Protein AF-A0A937U3W6-F1 (afdb_monomer_lite)

Structure (mmCIF, N/CA/C/O backbone):
data_AF-A0A937U3W6-F1
#
_entry.id   AF-A0A937U3W6-F1
#
loop_
_atom_site.group_PDB
_atom_site.id
_atom_site.type_symbol
_atom_site.label_atom_id
_atom_site.label_alt_id
_atom_site.label_comp_id
_atom_site.label_asym_id
_atom_site.label_entity_id
_atom_site.label_seq_id
_atom_site.pdbx_PDB_ins_code
_atom_site.Cartn_x
_atom_site.Cartn_y
_atom_site.Cartn_z
_atom_site.occupancy
_atom_site.B_iso_or_equiv
_atom_site.auth_seq_id
_atom_site.auth_comp_id
_atom_site.auth_asym_id
_atom_site.auth_atom_id
_atom_site.pdbx_PDB_model_num
ATOM 1 N N . MET A 1 1 ? 13.430 -11.940 -10.500 1.00 75.44 1 MET A N 1
ATOM 2 C CA . MET A 1 1 ? 12.562 -10.754 -10.290 1.00 75.44 1 MET A CA 1
ATOM 3 C C . MET A 1 1 ? 11.592 -10.666 -11.457 1.00 75.44 1 MET A C 1
ATOM 5 O O . MET A 1 1 ? 11.999 -10.986 -12.561 1.00 75.44 1 MET A O 1
ATOM 9 N N . GLY A 1 2 ? 10.323 -10.343 -11.206 1.00 95.12 2 GLY A N 1
ATOM 10 C CA . GLY A 1 2 ? 9.241 -10.412 -12.198 1.00 95.12 2 GLY A CA 1
ATOM 11 C C . GLY A 1 2 ? 8.526 -9.072 -12.323 1.00 95.12 2 GLY A C 1
ATOM 12 O O . GLY A 1 2 ? 9.173 -8.035 -12.408 1.00 95.12 2 GLY A O 1
ATOM 13 N N . TRP A 1 3 ? 7.199 -9.091 -12.280 1.00 97.06 3 TRP A N 1
ATOM 14 C CA . TRP A 1 3 ? 6.364 -7.894 -12.372 1.00 97.06 3 TRP A CA 1
ATOM 15 C C . TRP A 1 3 ? 5.680 -7.580 -11.040 1.00 97.06 3 TRP A C 1
ATOM 17 O O . TRP A 1 3 ? 5.485 -8.489 -10.226 1.00 97.06 3 TRP A O 1
ATOM 27 N N . ALA A 1 4 ? 5.334 -6.312 -10.835 1.00 97.38 4 ALA A N 1
ATOM 28 C CA . ALA A 1 4 ? 4.486 -5.848 -9.739 1.00 97.38 4 ALA A CA 1
ATOM 29 C C . ALA A 1 4 ? 3.347 -4.995 -10.301 1.00 97.38 4 ALA A C 1
ATOM 31 O O . ALA A 1 4 ? 3.578 -4.159 -11.178 1.00 97.38 4 ALA A O 1
ATOM 32 N N . THR A 1 5 ? 2.144 -5.201 -9.783 1.00 97.56 5 THR A N 1
ATOM 33 C CA . THR A 1 5 ? 0.969 -4.359 -10.037 1.00 97.56 5 THR A CA 1
ATOM 34 C C . THR A 1 5 ? 0.818 -3.399 -8.877 1.00 97.56 5 THR A C 1
ATOM 36 O O . THR A 1 5 ? 0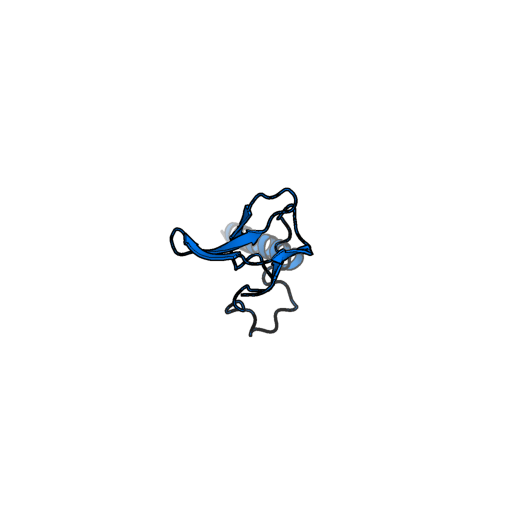.873 -3.833 -7.731 1.00 97.56 5 THR A O 1
ATOM 39 N N . ILE A 1 6 ? 0.636 -2.110 -9.143 1.00 96.75 6 ILE A N 1
ATOM 40 C CA . ILE A 1 6 ? 0.384 -1.141 -8.075 1.00 96.75 6 ILE A CA 1
ATOM 41 C C . ILE A 1 6 ? -1.075 -1.267 -7.641 1.00 96.75 6 ILE A C 1
ATOM 43 O O . ILE A 1 6 ? -1.975 -1.109 -8.458 1.00 96.75 6 ILE A O 1
ATOM 47 N N . THR A 1 7 ? -1.310 -1.552 -6.365 1.00 95.81 7 THR A N 1
ATOM 48 C CA . THR A 1 7 ? -2.640 -1.841 -5.803 1.00 95.81 7 THR A CA 1
ATOM 49 C C . THR A 1 7 ? -3.148 -0.742 -4.878 1.00 95.81 7 THR A C 1
ATOM 51 O O . THR A 1 7 ? -4.332 -0.712 -4.563 1.00 95.81 7 THR A O 1
ATOM 54 N N . HIS A 1 8 ? -2.281 0.178 -4.448 1.00 92.00 8 HIS A N 1
ATOM 55 C CA . HIS A 1 8 ? -2.676 1.223 -3.510 1.00 92.00 8 HIS A CA 1
ATOM 56 C C . HIS A 1 8 ? -3.680 2.213 -4.140 1.00 92.00 8 HIS A C 1
ATOM 58 O O . HIS A 1 8 ? -3.381 2.772 -5.203 1.00 92.00 8 HIS A O 1
ATOM 64 N N . PRO A 1 9 ? -4.826 2.496 -3.485 1.00 89.12 9 PRO A N 1
ATOM 65 C CA . PRO A 1 9 ? -5.944 3.236 -4.084 1.00 89.12 9 PRO A CA 1
ATOM 66 C C . PRO A 1 9 ? -5.611 4.693 -4.427 1.00 89.12 9 PRO A C 1
ATOM 68 O O . PRO A 1 9 ? -6.175 5.254 -5.359 1.00 89.12 9 PRO A O 1
ATOM 71 N N . PHE A 1 10 ? -4.661 5.301 -3.712 1.00 89.31 10 PHE A N 1
ATOM 72 C CA . PHE A 1 10 ? -4.271 6.703 -3.914 1.00 89.31 10 PHE A CA 1
ATOM 73 C C . PHE A 1 10 ? -3.017 6.880 -4.777 1.00 89.31 10 PHE A C 1
ATOM 75 O O . PHE A 1 10 ? -2.482 7.982 -4.878 1.00 89.31 10 PHE A O 1
ATOM 82 N N . HIS A 1 11 ? -2.501 5.809 -5.386 1.00 89.62 11 HIS A N 1
ATOM 83 C CA . HIS A 1 11 ? -1.350 5.932 -6.273 1.00 89.62 11 HIS A CA 1
ATOM 84 C C . HIS A 1 11 ? -1.807 6.313 -7.696 1.00 89.62 11 HIS A C 1
ATOM 86 O O . HIS A 1 11 ? -2.629 5.597 -8.267 1.00 89.62 11 HIS A O 1
ATOM 92 N N . PRO A 1 12 ? -1.223 7.339 -8.356 1.00 91.81 12 PRO A N 1
ATOM 93 C CA . PRO A 1 12 ? -1.639 7.774 -9.703 1.00 91.81 12 PRO A CA 1
ATOM 94 C C . PRO A 1 12 ? -1.543 6.699 -10.797 1.00 91.81 12 PRO A C 1
ATOM 96 O O . PRO A 1 12 ? -2.087 6.839 -11.887 1.00 91.81 12 PRO A O 1
ATOM 99 N N . ARG A 1 13 ? -0.786 5.633 -10.526 1.00 92.88 13 ARG A N 1
ATOM 100 C CA . ARG A 1 13 ? -0.586 4.472 -11.407 1.00 92.88 13 ARG A CA 1
ATOM 101 C C . ARG A 1 13 ? -1.247 3.197 -10.870 1.00 92.88 13 ARG A C 1
ATOM 103 O O . ARG A 1 13 ? -0.793 2.106 -11.202 1.00 92.88 13 ARG A O 1
ATOM 110 N N . GLY A 1 14 ? -2.252 3.323 -10.003 1.00 94.69 14 GLY A N 1
ATOM 111 C CA . GLY A 1 14 ? -3.030 2.188 -9.503 1.00 94.69 14 GLY A CA 1
ATOM 112 C C . GLY A 1 14 ? -3.555 1.313 -10.648 1.00 94.69 14 GLY A C 1
ATOM 113 O O . GLY A 1 14 ? -3.896 1.811 -11.720 1.00 94.69 14 GLY A O 1
ATOM 114 N N . GLY A 1 15 ? -3.526 -0.003 -10.454 1.00 95.50 15 GLY A N 1
ATOM 115 C CA . GLY A 1 15 ? -3.886 -1.017 -11.447 1.00 95.50 15 GLY A CA 1
ATOM 116 C C . GLY A 1 15 ? -2.829 -1.285 -12.526 1.00 95.50 15 GLY A C 1
ATOM 117 O O . GLY A 1 15 ? -2.925 -2.285 -13.232 1.00 95.50 15 GLY A O 1
ATOM 118 N N . GLN A 1 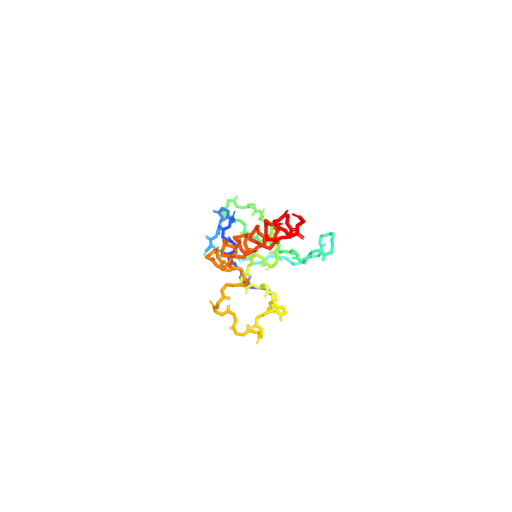16 ? -1.799 -0.443 -12.667 1.00 95.69 16 GLN A N 1
ATOM 119 C CA . GLN A 1 16 ? -0.772 -0.621 -13.700 1.00 95.69 16 GLN A CA 1
ATOM 120 C C . GLN A 1 16 ? 0.331 -1.579 -13.239 1.00 95.69 16 GLN A C 1
ATOM 122 O O . GLN A 1 16 ? 0.698 -1.623 -12.060 1.00 95.69 16 GLN A O 1
ATOM 127 N N . ARG A 1 17 ? 0.883 -2.336 -14.194 1.00 96.31 17 ARG A N 1
ATOM 128 C CA . ARG A 1 17 ? 1.881 -3.385 -13.962 1.00 96.31 17 ARG A CA 1
ATOM 129 C C . ARG A 1 17 ? 3.232 -3.001 -14.561 1.00 96.31 17 ARG A C 1
ATOM 131 O O . ARG A 1 17 ? 3.312 -2.632 -15.728 1.00 96.31 17 ARG A O 1
ATOM 138 N N . PHE A 1 18 ? 4.299 -3.138 -13.778 1.00 96.75 18 PHE A N 1
ATOM 139 C CA . PHE A 1 18 ? 5.653 -2.739 -14.171 1.00 96.75 18 PHE A CA 1
ATOM 140 C C . PHE A 1 18 ? 6.683 -3.829 -13.872 1.00 96.75 18 PHE A C 1
ATOM 142 O O . PHE A 1 18 ? 6.546 -4.604 -12.919 1.00 96.75 18 PHE A O 1
ATOM 149 N N . GLN A 1 19 ? 7.734 -3.888 -14.691 1.00 97.06 19 GLN A N 1
ATOM 150 C CA . GLN A 1 19 ? 8.826 -4.837 -14.502 1.00 97.06 19 GLN A CA 1
ATOM 151 C C . GLN A 1 19 ? 9.693 -4.386 -13.329 1.00 97.06 19 GLN A C 1
ATOM 153 O O . GLN A 1 19 ? 10.133 -3.238 -13.281 1.00 97.06 19 GLN A O 1
ATOM 158 N N . ILE A 1 20 ? 9.989 -5.299 -12.409 1.00 97.56 20 ILE A N 1
ATOM 159 C CA . ILE A 1 20 ? 10.867 -5.028 -11.273 1.00 97.56 20 ILE A CA 1
ATOM 160 C C . ILE A 1 20 ? 12.312 -5.144 -11.730 1.00 97.56 20 ILE A C 1
ATOM 162 O O . ILE A 1 20 ? 12.749 -6.196 -12.199 1.00 97.56 20 ILE A O 1
ATOM 166 N N . LEU A 1 21 ? 13.054 -4.061 -11.542 1.00 96.81 21 LEU A N 1
ATOM 167 C CA . LEU A 1 21 ? 14.482 -3.991 -11.820 1.00 96.81 21 LEU A CA 1
ATOM 168 C C . LEU A 1 21 ? 15.296 -4.355 -10.580 1.00 96.81 21 LEU A C 1
ATOM 170 O O . LEU A 1 21 ? 16.295 -5.064 -10.676 1.00 96.81 21 LEU A O 1
ATOM 174 N N . LYS A 1 22 ? 14.869 -3.877 -9.405 1.00 96.38 22 LYS A N 1
ATOM 175 C CA . LYS A 1 22 ? 15.574 -4.101 -8.140 1.00 96.38 22 LYS A CA 1
ATOM 176 C C . LYS A 1 22 ? 14.637 -3.980 -6.942 1.00 96.38 22 LYS A C 1
ATOM 178 O O . LYS A 1 22 ? 13.644 -3.262 -6.991 1.00 96.38 22 LYS A O 1
ATOM 183 N N . ALA A 1 23 ? 15.002 -4.637 -5.846 1.00 96.31 23 ALA A N 1
ATOM 184 C CA . ALA A 1 23 ? 14.419 -4.431 -4.527 1.00 96.31 23 ALA A CA 1
ATOM 185 C C . ALA A 1 23 ? 15.504 -3.934 -3.558 1.00 96.31 23 ALA A C 1
ATOM 187 O O . ALA A 1 23 ? 16.645 -4.397 -3.610 1.00 96.31 23 ALA A O 1
ATOM 188 N N . ARG A 1 24 ? 15.172 -2.976 -2.690 1.00 95.94 24 ARG A N 1
ATOM 189 C CA . ARG A 1 24 ? 16.072 -2.437 -1.654 1.00 95.94 24 ARG A CA 1
ATOM 190 C C . ARG A 1 24 ? 15.279 -1.994 -0.430 1.00 95.94 24 ARG A C 1
ATOM 192 O O . ARG A 1 24 ? 14.085 -1.750 -0.545 1.00 95.94 24 ARG A O 1
ATOM 199 N N . LYS A 1 25 ? 15.943 -1.830 0.713 1.00 96.94 25 LYS A N 1
ATOM 200 C CA . LYS A 1 25 ? 15.360 -1.112 1.852 1.00 96.94 25 LYS A CA 1
ATOM 201 C C . LYS A 1 25 ? 15.734 0.371 1.803 1.00 96.94 25 LYS A C 1
ATOM 203 O O . LYS A 1 25 ? 16.878 0.704 1.485 1.00 96.94 25 LYS A O 1
ATOM 208 N N . VAL A 1 26 ? 14.776 1.244 2.100 1.00 94.75 26 VAL A N 1
ATOM 209 C CA . VAL A 1 26 ? 14.954 2.696 2.264 1.00 94.75 26 VAL A CA 1
ATOM 210 C C . VAL A 1 26 ? 14.314 3.071 3.595 1.00 94.75 26 VAL A C 1
ATOM 212 O O . VAL A 1 26 ? 13.122 2.850 3.773 1.00 94.75 26 VAL A O 1
ATOM 215 N N . SER A 1 27 ? 15.109 3.551 4.555 1.00 93.50 27 SER A N 1
ATOM 216 C CA . SER A 1 27 ? 14.636 3.866 5.917 1.00 93.50 27 SER A CA 1
ATOM 217 C C . SER A 1 27 ? 13.820 2.731 6.563 1.00 93.50 27 SER A C 1
ATOM 219 O O . SER A 1 27 ? 12.791 2.958 7.185 1.00 93.50 27 SER A O 1
ATOM 221 N N . GLY A 1 28 ? 14.249 1.480 6.358 1.00 93.94 28 GLY A N 1
ATOM 222 C CA . GLY A 1 28 ? 13.559 0.284 6.862 1.00 93.94 28 GLY A CA 1
ATOM 223 C C . GLY A 1 28 ? 12.400 -0.227 5.994 1.00 93.94 28 GLY A C 1
ATOM 224 O O . GLY A 1 28 ? 12.044 -1.400 6.112 1.00 93.94 28 GLY A O 1
ATOM 225 N N . ILE A 1 29 ? 11.878 0.579 5.067 1.00 93.75 29 ILE A N 1
ATOM 226 C CA . ILE A 1 29 ? 10.764 0.217 4.182 1.00 93.75 29 ILE A CA 1
ATOM 227 C C . ILE A 1 29 ? 11.286 -0.594 2.996 1.00 93.75 29 ILE A C 1
ATOM 229 O O . ILE A 1 29 ? 12.274 -0.222 2.362 1.00 93.75 29 ILE A O 1
ATOM 233 N N . GLN A 1 30 ? 10.632 -1.716 2.683 1.00 96.56 30 GLN A N 1
ATOM 234 C CA . GLN A 1 30 ? 10.959 -2.511 1.501 1.00 96.56 30 GLN A CA 1
ATOM 235 C C . GLN A 1 30 ? 10.425 -1.816 0.247 1.00 96.56 30 GLN A C 1
ATOM 237 O O . GLN A 1 30 ? 9.223 -1.648 0.078 1.00 96.56 30 GLN A O 1
ATOM 242 N N . THR A 1 31 ? 11.321 -1.447 -0.657 1.00 97.25 31 THR A N 1
ATOM 243 C CA . THR A 1 31 ? 11.021 -0.605 -1.813 1.00 97.25 31 THR A CA 1
ATOM 244 C C . THR A 1 31 ? 11.421 -1.305 -3.110 1.00 97.25 31 THR A C 1
ATOM 246 O O . THR A 1 31 ? 12.495 -1.912 -3.201 1.00 97.25 31 THR A O 1
ATOM 249 N N . LEU A 1 32 ? 10.562 -1.221 -4.124 1.00 97.44 32 LEU A N 1
ATOM 250 C CA . LEU A 1 32 ? 10.784 -1.764 -5.460 1.00 97.44 32 LEU A CA 1
ATOM 251 C C . LEU A 1 32 ? 11.152 -0.641 -6.431 1.00 97.44 32 LEU A C 1
ATOM 253 O O . LEU A 1 32 ? 10.483 0.387 -6.480 1.00 97.44 32 LEU A O 1
ATOM 257 N N . ILE A 1 33 ? 12.196 -0.864 -7.225 1.00 96.81 33 ILE A N 1
ATOM 258 C CA . ILE A 1 33 ? 12.573 -0.031 -8.368 1.00 96.81 33 ILE A CA 1
ATOM 259 C C . ILE A 1 33 ? 12.013 -0.714 -9.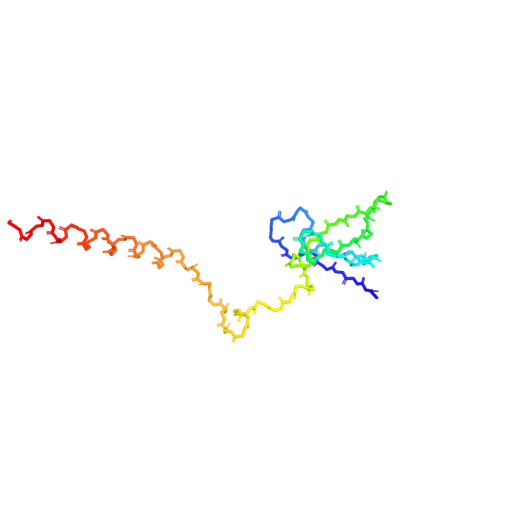611 1.00 96.81 33 ILE A C 1
ATOM 261 O O . ILE A 1 33 ? 12.387 -1.853 -9.913 1.00 96.81 33 ILE A O 1
ATOM 265 N N . LEU A 1 34 ? 11.115 -0.034 -10.318 1.00 96.75 34 LEU A N 1
ATOM 266 C CA . LEU A 1 34 ? 10.415 -0.554 -11.486 1.00 96.75 34 LEU A CA 1
ATOM 267 C C . LEU A 1 34 ? 10.839 0.182 -12.759 1.00 96.75 34 LEU A C 1
ATOM 269 O O . LEU A 1 34 ? 11.192 1.36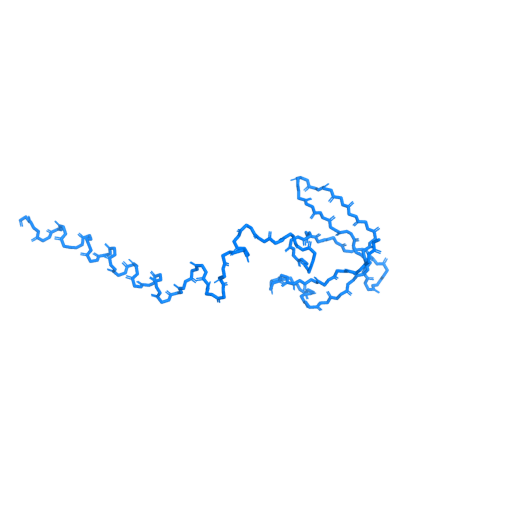4 -12.729 1.00 96.75 34 LEU A O 1
ATOM 273 N N . ARG A 1 35 ? 10.760 -0.515 -13.892 1.00 95.88 35 ARG A N 1
ATOM 274 C CA . ARG A 1 35 ? 10.914 0.081 -15.221 1.00 95.88 35 ARG A CA 1
ATOM 275 C C . ARG A 1 35 ? 9.721 0.997 -15.500 1.00 95.88 35 ARG A C 1
ATOM 277 O O . ARG A 1 35 ? 8.585 0.538 -15.459 1.00 95.88 35 ARG A O 1
ATOM 284 N N . GLY A 1 36 ? 9.982 2.272 -15.766 1.00 89.50 36 GLY A N 1
ATOM 285 C CA . GLY A 1 36 ? 8.981 3.247 -16.194 1.00 89.50 36 GLY A CA 1
ATOM 286 C C . GLY A 1 36 ? 8.683 3.162 -17.694 1.00 89.50 36 GLY A C 1
ATOM 287 O O . GLY A 1 36 ? 9.283 2.372 -18.420 1.00 89.50 36 GLY A O 1
ATOM 288 N N . THR A 1 37 ? 7.747 3.988 -18.161 1.00 80.56 37 THR A N 1
ATOM 289 C CA . THR A 1 37 ? 7.228 3.952 -19.540 1.00 80.56 37 THR A CA 1
ATOM 290 C C . THR A 1 37 ? 8.094 4.712 -20.550 1.00 80.56 37 THR A C 1
ATOM 292 O O . THR A 1 37 ? 8.258 4.246 -21.670 1.00 80.56 37 THR A O 1
ATOM 295 N N . SER A 1 38 ? 8.691 5.847 -20.170 1.00 81.69 38 SER A N 1
ATOM 296 C CA . SER A 1 38 ? 9.507 6.711 -21.046 1.00 81.69 38 SER A CA 1
ATOM 297 C C . SER A 1 38 ? 11.022 6.542 -20.843 1.00 81.69 38 SER A C 1
ATOM 299 O O . SER A 1 38 ? 11.786 7.493 -20.967 1.00 81.69 38 SER A O 1
ATOM 301 N N . GLY A 1 39 ? 11.471 5.340 -20.469 1.00 76.81 39 GLY A N 1
ATOM 302 C CA . GLY A 1 39 ? 12.893 5.047 -20.219 1.00 76.81 39 GLY A CA 1
ATOM 303 C C . GLY A 1 39 ? 13.399 5.417 -18.818 1.00 76.81 39 GLY A C 1
ATOM 304 O O . GLY A 1 39 ? 14.522 5.067 -18.465 1.00 76.81 39 GLY A O 1
ATOM 305 N N . GLY A 1 40 ? 12.568 6.059 -17.992 1.00 89.19 40 GLY A N 1
ATOM 306 C CA . GLY A 1 40 ? 12.859 6.301 -16.578 1.00 89.19 40 GLY A CA 1
ATOM 307 C C . GLY A 1 40 ? 12.608 5.085 -15.680 1.00 89.19 40 GLY A C 1
ATOM 308 O O . GLY A 1 40 ? 12.086 4.054 -16.106 1.00 89.19 40 GLY A O 1
ATOM 309 N N . THR A 1 41 ? 12.933 5.227 -14.396 1.00 94.69 41 THR A N 1
ATOM 310 C CA . THR A 1 41 ? 12.545 4.279 -13.342 1.00 94.69 41 THR A CA 1
ATOM 311 C C . THR A 1 41 ? 11.573 4.932 -12.378 1.00 94.69 41 THR A C 1
ATOM 313 O O . THR A 1 41 ? 11.730 6.110 -12.064 1.00 94.69 41 THR A O 1
ATOM 316 N N . LEU A 1 42 ? 10.628 4.160 -11.848 1.00 93.75 42 LEU A N 1
ATOM 317 C CA . LEU A 1 42 ? 9.819 4.583 -10.708 1.00 93.75 42 LEU A CA 1
ATOM 318 C C . LEU A 1 42 ? 10.163 3.749 -9.478 1.00 93.75 42 LEU A C 1
ATOM 320 O O . LEU A 1 42 ? 10.647 2.624 -9.588 1.00 93.75 42 LEU A O 1
ATOM 324 N N . THR A 1 43 ? 9.914 4.307 -8.304 1.00 95.25 43 THR A N 1
ATOM 325 C CA . THR A 1 43 ? 10.180 3.646 -7.031 1.00 95.25 43 THR A CA 1
ATOM 326 C C . THR A 1 43 ? 8.888 3.626 -6.229 1.00 95.25 43 THR A C 1
ATOM 328 O O . THR A 1 43 ? 8.231 4.655 -6.115 1.00 95.25 43 THR A O 1
ATOM 331 N N . VAL A 1 44 ? 8.508 2.466 -5.701 1.00 95.75 44 VAL A N 1
ATOM 332 C CA . VAL A 1 44 ? 7.263 2.293 -4.939 1.00 95.75 44 VAL A CA 1
ATOM 333 C C . VAL A 1 44 ? 7.510 1.400 -3.728 1.00 95.75 44 VAL A C 1
ATOM 335 O O . VAL A 1 44 ? 8.344 0.490 -3.791 1.00 95.75 44 VAL A O 1
ATOM 338 N N . SER A 1 45 ? 6.811 1.643 -2.614 1.00 96.00 45 SER A N 1
ATOM 339 C CA . SER A 1 45 ? 6.832 0.686 -1.503 1.00 96.00 45 SER A CA 1
ATOM 340 C C . SER A 1 45 ? 6.276 -0.655 -1.977 1.00 96.00 45 SER A C 1
ATOM 342 O O . SER A 1 45 ? 5.284 -0.707 -2.704 1.00 96.00 45 SER A O 1
ATOM 344 N N . GLN A 1 46 ? 6.902 -1.756 -1.563 1.00 95.81 46 GLN A N 1
ATOM 345 C CA . GLN A 1 46 ? 6.401 -3.093 -1.866 1.00 95.81 46 GLN A CA 1
ATOM 346 C C . GLN A 1 46 ? 4.977 -3.288 -1.321 1.00 95.81 46 GLN A C 1
ATOM 348 O O . GLN A 1 46 ? 4.179 -3.976 -1.953 1.00 95.81 46 GLN A O 1
ATOM 353 N N . GLU A 1 47 ? 4.645 -2.657 -0.191 1.00 94.19 47 GLU A N 1
AT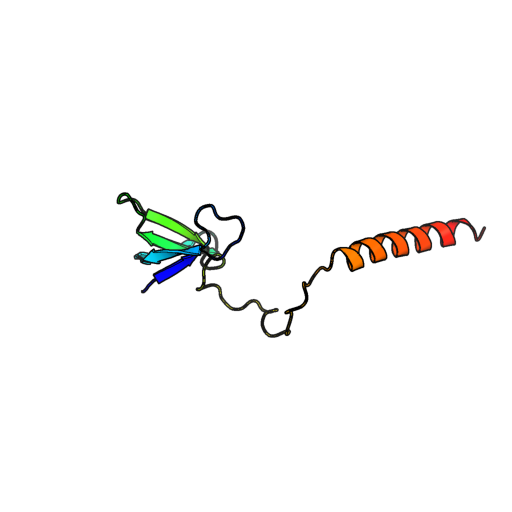OM 354 C CA . GLU A 1 47 ? 3.320 -2.742 0.436 1.00 94.19 47 GLU A CA 1
ATOM 355 C C . GLU A 1 47 ? 2.199 -2.111 -0.413 1.00 94.19 47 GLU A C 1
ATOM 357 O O . GLU A 1 47 ? 1.031 -2.408 -0.209 1.00 94.19 47 GLU A O 1
ATOM 362 N N . TRP A 1 48 ? 2.547 -1.277 -1.398 1.00 95.19 48 TRP A N 1
ATOM 363 C CA . TRP A 1 48 ? 1.600 -0.645 -2.326 1.00 95.19 48 TRP A CA 1
ATOM 364 C C . TRP A 1 48 ? 1.403 -1.446 -3.615 1.00 95.19 48 TRP A C 1
ATOM 366 O O . TRP A 1 48 ? 0.846 -0.936 -4.591 1.00 95.19 48 TRP A O 1
ATOM 376 N N . THR A 1 49 ? 1.906 -2.677 -3.650 1.00 96.19 49 THR A N 1
ATOM 377 C CA . THR A 1 49 ? 1.830 -3.555 -4.816 1.00 96.19 49 THR A CA 1
ATOM 378 C C . THR A 1 49 ? 1.179 -4.886 -4.471 1.00 96.19 49 THR A C 1
ATOM 380 O O . THR A 1 49 ? 1.059 -5.251 -3.305 1.00 96.19 49 THR A O 1
ATOM 383 N N . ASP A 1 50 ? 0.864 -5.674 -5.495 1.00 95.19 50 ASP A N 1
ATOM 384 C CA . ASP A 1 50 ? 0.487 -7.091 -5.378 1.00 95.19 50 ASP A CA 1
ATOM 385 C C . ASP A 1 50 ? 1.573 -7.978 -4.728 1.00 95.19 50 ASP A C 1
ATOM 387 O O . ASP A 1 50 ? 1.355 -9.164 -4.495 1.00 95.19 50 ASP A O 1
ATOM 391 N N . ARG A 1 51 ? 2.746 -7.416 -4.405 1.00 94.19 51 ARG A N 1
ATOM 392 C CA . ARG A 1 51 ? 3.824 -8.067 -3.644 1.00 94.19 51 ARG A CA 1
ATOM 393 C C . ARG A 1 51 ? 3.862 -7.676 -2.171 1.00 94.19 51 ARG A C 1
ATOM 395 O O . ARG A 1 51 ? 4.834 -8.018 -1.485 1.00 94.19 51 ARG A O 1
ATOM 402 N N . ALA A 1 52 ? 2.865 -6.940 -1.687 1.00 91.75 52 ALA A N 1
ATOM 403 C CA . ALA A 1 52 ? 2.710 -6.673 -0.268 1.00 91.75 52 ALA A CA 1
ATOM 404 C C . ALA A 1 52 ? 2.748 -7.993 0.509 1.00 91.75 52 ALA A C 1
ATOM 406 O O . ALA A 1 52 ? 2.201 -9.009 0.076 1.00 91.75 52 ALA A O 1
ATOM 407 N N . LYS A 1 53 ? 3.428 -7.993 1.658 1.00 85.94 53 LYS A N 1
ATOM 408 C CA . LYS A 1 53 ? 3.266 -9.117 2.577 1.00 85.94 53 LYS A CA 1
ATOM 409 C C . LYS A 1 53 ? 1.809 -9.114 3.047 1.00 85.94 53 LYS A C 1
ATOM 411 O O . LYS A 1 53 ? 1.284 -8.019 3.262 1.00 85.94 53 LYS A O 1
ATOM 416 N N . PRO A 1 54 ? 1.181 -10.289 3.221 1.00 79.56 54 PRO A N 1
ATOM 417 C CA . PRO A 1 54 ? -0.122 -10.363 3.859 1.00 79.56 54 PRO A CA 1
ATOM 418 C C . PRO A 1 54 ? -0.087 -9.557 5.153 1.00 79.56 54 PRO A C 1
ATOM 420 O O . PRO A 1 54 ? 0.881 -9.641 5.919 1.00 79.56 54 PRO A O 1
ATOM 423 N N . SER A 1 55 ? -1.112 -8.739 5.357 1.00 72.88 55 SER A N 1
ATOM 424 C CA . SER A 1 55 ? -1.272 -8.018 6.608 1.00 72.88 55 SER A CA 1
ATOM 425 C C . SER A 1 55 ? -1.354 -9.042 7.748 1.00 72.88 55 SER A C 1
ATOM 427 O O . SER A 1 55 ? -1.909 -10.125 7.546 1.00 72.88 55 SER A O 1
ATOM 429 N N . PRO A 1 56 ? -0.870 -8.732 8.963 1.00 69.00 56 PRO A N 1
ATOM 430 C CA . PRO A 1 56 ? -1.174 -9.541 10.145 1.00 69.00 56 PRO A CA 1
ATOM 431 C C . PRO A 1 56 ? -2.685 -9.742 10.342 1.00 69.00 56 PRO A C 1
ATOM 433 O O . PRO A 1 56 ? -3.105 -10.725 10.939 1.00 69.00 56 PRO A O 1
ATOM 436 N N . TYR A 1 57 ? -3.490 -8.823 9.800 1.00 64.75 57 TYR A N 1
ATOM 437 C CA . TYR A 1 57 ? -4.946 -8.876 9.798 1.00 64.75 57 TYR A CA 1
ATOM 438 C C . TYR A 1 57 ? -5.531 -9.640 8.602 1.00 64.75 57 TYR A C 1
ATOM 440 O O . TYR A 1 57 ? -6.728 -9.858 8.583 1.00 64.75 57 TYR A O 1
ATOM 448 N N . SER A 1 58 ? -4.733 -10.074 7.616 1.00 65.50 58 SER A N 1
ATOM 449 C CA . SER A 1 58 ? -5.224 -10.840 6.455 1.00 65.50 58 SER A CA 1
ATOM 450 C C . SER A 1 58 ? -5.662 -12.267 6.803 1.00 65.50 58 SER A C 1
ATOM 452 O O . SER A 1 58 ? -6.344 -12.893 6.002 1.00 65.50 58 SER A O 1
ATOM 454 N N . SER A 1 59 ? -5.245 -12.808 7.955 1.00 62.34 59 SER A N 1
ATOM 455 C CA . SER A 1 59 ? -5.721 -14.101 8.474 1.00 62.34 59 SER A CA 1
ATOM 456 C C . SER A 1 59 ? -7.003 -13.977 9.296 1.00 62.34 59 SER A C 1
ATOM 458 O O . SER A 1 59 ? -7.694 -14.969 9.519 1.00 62.34 59 SER A O 1
ATOM 460 N N . MET A 1 60 ? -7.323 -12.767 9.753 1.00 64.19 60 MET A N 1
ATOM 461 C CA . MET A 1 60 ? -8.654 -12.447 10.236 1.00 64.19 60 MET A CA 1
ATOM 462 C C . MET A 1 60 ? -9.473 -12.248 8.963 1.00 64.19 60 MET A C 1
ATOM 464 O O . MET A 1 60 ? -9.111 -11.393 8.165 1.00 64.19 60 MET A O 1
ATOM 468 N N . ASN A 1 61 ? -10.489 -13.072 8.704 1.00 56.53 61 ASN A N 1
ATOM 469 C CA . ASN A 1 61 ? -11.364 -12.944 7.529 1.00 56.53 61 ASN A CA 1
ATOM 470 C C . ASN A 1 61 ? -12.133 -11.610 7.584 1.00 56.53 61 ASN A C 1
ATOM 472 O O . ASN A 1 61 ? -13.306 -11.567 7.933 1.00 56.53 61 ASN A O 1
ATOM 476 N N . MET A 1 62 ? -11.437 -10.512 7.314 1.00 57.28 62 MET A N 1
ATOM 477 C CA . MET A 1 62 ? -11.927 -9.145 7.353 1.00 57.28 62 MET A CA 1
ATOM 478 C C . MET A 1 62 ? -12.293 -8.758 5.921 1.00 57.28 62 MET A C 1
ATOM 480 O O . MET A 1 62 ? -11.707 -7.848 5.339 1.00 57.28 62 MET A O 1
ATOM 484 N N . ASP A 1 63 ? -13.237 -9.500 5.334 1.00 58.81 63 ASP A N 1
ATOM 485 C CA . ASP A 1 63 ? -14.051 -8.945 4.246 1.00 58.81 63 ASP A CA 1
ATOM 486 C C . ASP A 1 63 ? -14.883 -7.761 4.776 1.00 58.81 63 ASP A C 1
ATOM 488 O O . ASP A 1 63 ? -15.258 -6.865 4.020 1.00 58.81 63 ASP A O 1
ATOM 492 N N . ASP A 1 64 ? -15.085 -7.706 6.098 1.00 60.88 64 ASP A N 1
ATOM 493 C CA . ASP A 1 64 ? -15.626 -6.550 6.792 1.00 60.88 64 ASP A CA 1
ATOM 494 C C . ASP A 1 64 ? -14.543 -5.495 7.076 1.00 60.88 64 ASP A C 1
ATOM 496 O O . ASP A 1 64 ? -13.466 -5.807 7.600 1.00 60.88 64 ASP A O 1
ATOM 500 N N . PRO A 1 65 ? -14.811 -4.213 6.774 1.00 62.19 65 PRO A N 1
ATOM 501 C CA . PRO A 1 65 ? -13.877 -3.140 7.065 1.00 62.19 65 PRO A CA 1
ATOM 502 C C . PRO A 1 65 ? -13.624 -3.043 8.575 1.00 62.19 65 PRO A C 1
ATOM 504 O O . PRO A 1 65 ? -14.556 -2.942 9.370 1.00 62.19 65 PRO A O 1
ATOM 507 N N . VAL A 1 66 ? -12.341 -2.979 8.964 1.00 69.38 66 VAL A N 1
ATOM 508 C CA . VAL A 1 66 ? -11.888 -2.794 10.364 1.00 69.38 66 VAL A CA 1
ATOM 509 C C . VAL A 1 66 ? -12.573 -1.594 11.029 1.00 69.38 66 VAL A C 1
ATOM 511 O O . VAL A 1 66 ? -12.819 -1.589 12.233 1.00 69.38 66 VAL A O 1
ATOM 514 N N . PHE A 1 67 ? -12.903 -0.583 10.226 1.00 71.38 67 PHE A N 1
ATOM 515 C CA . PHE A 1 67 ? -13.695 0.567 10.623 1.00 71.38 67 PHE A CA 1
ATOM 516 C C . PHE A 1 67 ? -14.905 0.706 9.700 1.00 71.38 67 PHE A C 1
ATOM 518 O O . PHE A 1 67 ? -14.769 1.082 8.537 1.00 71.38 67 PHE A O 1
ATOM 525 N N . ASN A 1 68 ? -16.091 0.429 10.233 1.00 81.56 68 ASN A N 1
ATOM 526 C CA . ASN A 1 68 ? -17.357 0.718 9.572 1.00 81.56 68 ASN A CA 1
ATOM 527 C C . ASN A 1 68 ? -17.821 2.132 9.965 1.00 81.56 68 ASN A C 1
ATOM 529 O O . ASN A 1 68 ? -17.929 2.442 11.152 1.00 81.56 68 ASN A O 1
ATOM 533 N N . THR A 1 69 ? -18.091 2.989 8.976 1.00 87.81 69 THR A N 1
ATOM 534 C CA . THR A 1 69 ? -18.493 4.388 9.190 1.00 87.81 69 THR A CA 1
ATOM 535 C C . THR A 1 69 ? -19.767 4.521 10.024 1.00 87.81 69 THR A C 1
ATOM 537 O O . THR A 1 69 ? -19.786 5.322 10.956 1.00 87.81 69 THR A O 1
ATOM 540 N N . GLU A 1 70 ? -20.791 3.709 9.753 1.00 89.62 70 GLU A N 1
ATOM 541 C CA . GLU A 1 70 ? -22.045 3.702 10.519 1.00 89.62 70 GLU A CA 1
ATOM 542 C C . GLU A 1 70 ? -21.781 3.321 11.980 1.00 89.62 70 GLU A C 1
ATOM 544 O O . GLU A 1 70 ? -22.257 3.976 12.908 1.00 89.62 70 GLU A O 1
ATOM 549 N N . CYS A 1 71 ? -20.936 2.309 12.208 1.00 88.62 71 CYS A N 1
ATOM 550 C CA . CYS A 1 71 ? -20.549 1.910 13.561 1.00 88.62 71 CYS A CA 1
ATOM 551 C C . CYS A 1 71 ? -19.753 3.004 14.287 1.00 88.62 71 CYS A C 1
ATOM 553 O O . CYS A 1 71 ? -19.935 3.196 15.489 1.00 88.62 71 CYS A O 1
ATOM 555 N N . LEU A 1 72 ? -18.880 3.729 13.582 1.00 92.94 72 LEU A N 1
ATOM 556 C CA . LEU A 1 72 ? -18.126 4.841 14.160 1.00 92.94 72 LEU A CA 1
ATOM 557 C C . LEU A 1 72 ? -19.038 6.010 14.548 1.00 92.94 72 LEU A C 1
ATOM 559 O O . LEU A 1 72 ? -18.848 6.588 15.616 1.00 92.94 72 LEU A O 1
ATOM 563 N N . LEU A 1 73 ? -20.044 6.332 13.731 1.00 95.62 73 LEU A N 1
ATOM 564 C CA . LEU A 1 73 ? -21.036 7.360 14.056 1.00 95.62 73 LEU A CA 1
ATOM 565 C C . LEU A 1 73 ? -21.879 6.955 15.271 1.00 95.62 73 LEU A C 1
ATOM 567 O O . LEU A 1 73 ? -21.986 7.726 16.225 1.00 95.62 73 LEU A O 1
ATOM 571 N N . ALA A 1 74 ? -22.376 5.716 15.298 1.00 94.00 74 ALA A N 1
ATOM 572 C CA . ALA A 1 74 ? -23.112 5.183 16.444 1.00 94.00 74 ALA A CA 1
ATOM 573 C C . ALA A 1 74 ? -22.268 5.198 17.734 1.00 94.00 74 ALA A C 1
ATOM 575 O O . ALA A 1 74 ? -22.775 5.478 18.824 1.00 94.00 74 ALA A O 1
ATOM 576 N N . LEU A 1 75 ? -20.960 4.937 17.626 1.00 94.12 75 LEU A N 1
ATOM 577 C CA . LEU A 1 75 ? -20.041 5.013 18.759 1.00 94.12 75 LEU A CA 1
ATOM 578 C C . LEU A 1 75 ? -19.890 6.449 19.280 1.00 94.12 75 LEU A C 1
ATOM 580 O O . LEU A 1 75 ? -19.875 6.651 20.495 1.00 94.12 75 LEU A O 1
ATOM 584 N N . VAL A 1 76 ? -19.810 7.444 18.391 1.00 96.19 76 VAL A N 1
ATOM 585 C CA . VAL A 1 76 ? -19.784 8.863 18.783 1.00 96.19 76 VAL A CA 1
ATOM 586 C C . VAL A 1 76 ? -21.055 9.229 19.549 1.00 96.19 76 VAL A C 1
ATOM 588 O O . VAL A 1 76 ? -20.965 9.777 20.649 1.00 96.19 76 VAL A O 1
ATOM 591 N N . GLU A 1 77 ? -22.230 8.863 19.031 1.00 96.19 77 GLU A N 1
ATOM 592 C CA . GLU A 1 77 ? -23.509 9.115 19.708 1.00 96.19 77 GLU A CA 1
ATOM 593 C C . GLU A 1 77 ? -23.571 8.463 21.095 1.00 96.19 77 GLU A C 1
ATOM 595 O O . GLU A 1 77 ? -24.011 9.079 22.070 1.00 96.19 77 GLU A O 1
ATOM 600 N N . LEU A 1 78 ? -23.096 7.220 21.217 1.00 96.00 78 LEU A N 1
ATOM 601 C CA . LEU A 1 78 ? -23.037 6.513 22.494 1.00 96.00 78 LEU A CA 1
ATOM 602 C C . LEU A 1 78 ? -22.146 7.244 23.507 1.00 96.00 78 LEU A C 1
ATOM 604 O O . LEU A 1 78 ? -22.542 7.415 24.664 1.00 96.00 78 LEU A O 1
ATOM 608 N N . VAL A 1 79 ? -20.958 7.688 23.088 1.00 97.06 79 VAL A N 1
ATOM 609 C CA . VAL A 1 79 ? -20.019 8.419 23.952 1.00 97.06 79 VAL A CA 1
ATOM 610 C C . VAL A 1 79 ? -20.636 9.731 24.446 1.00 97.06 79 VAL A C 1
ATOM 612 O O . VAL A 1 79 ? -20.550 10.033 25.641 1.00 97.06 79 VAL A O 1
ATOM 615 N N . GLU A 1 80 ? -21.320 10.475 23.578 1.00 96.56 80 GLU A N 1
ATOM 616 C CA . GLU A 1 80 ? -22.005 11.717 23.956 1.00 96.56 80 GLU A CA 1
ATOM 617 C C . GLU A 1 80 ? -23.191 11.468 24.902 1.00 96.56 80 GLU A C 1
ATOM 619 O O . GLU A 1 80 ? -23.367 12.165 25.909 1.00 96.56 80 GLU A O 1
ATOM 624 N N . ASN A 1 81 ? -23.957 10.402 24.679 1.00 94.38 81 ASN A N 1
ATOM 625 C CA . ASN A 1 81 ? -25.030 9.993 25.586 1.00 94.38 81 ASN A CA 1
ATOM 626 C C . ASN A 1 81 ? -24.511 9.602 26.979 1.00 94.38 81 ASN A C 1
ATOM 628 O O . ASN A 1 81 ? -25.149 9.896 27.993 1.00 94.38 81 ASN A O 1
ATOM 632 N N . ILE A 1 82 ? -23.340 8.965 27.066 1.00 96.12 82 ILE A N 1
ATOM 633 C CA . ILE A 1 82 ? -22.707 8.637 28.352 1.00 96.12 82 ILE A CA 1
ATOM 634 C C . ILE A 1 82 ? -22.241 9.911 29.070 1.00 96.12 82 ILE A C 1
ATOM 636 O O . ILE A 1 82 ? -22.430 10.032 30.284 1.00 96.12 82 ILE A O 1
ATOM 640 N N . ARG A 1 83 ? -21.667 10.876 28.340 1.00 94.19 83 ARG A N 1
ATOM 641 C CA . ARG A 1 83 ? -21.246 12.175 28.896 1.00 94.19 83 ARG A CA 1
ATOM 642 C C . ARG A 1 83 ? -22.429 12.954 29.468 1.00 94.19 83 ARG A C 1
ATOM 644 O O . ARG A 1 83 ? -22.375 13.393 30.615 1.00 94.19 83 ARG A O 1
ATOM 651 N N . THR A 1 84 ? -23.515 13.059 28.710 1.00 88.94 84 THR A N 1
ATOM 652 C CA . THR A 1 84 ? -24.716 13.819 29.098 1.00 88.94 84 THR A CA 1
ATOM 653 C C . THR A 1 84 ? -25.556 13.133 30.180 1.00 88.94 84 THR A C 1
ATOM 655 O O . THR A 1 84 ? -26.200 13.802 30.987 1.00 88.94 84 THR A O 1
ATOM 658 N N . LYS A 1 85 ? -25.539 11.797 30.274 1.00 79.38 85 LYS A N 1
ATOM 659 C CA . LYS A 1 85 ? -26.191 11.077 31.385 1.00 79.38 85 LYS A CA 1
ATOM 660 C C . LYS A 1 85 ? -25.462 11.236 32.719 1.00 79.38 85 LYS A C 1
ATOM 662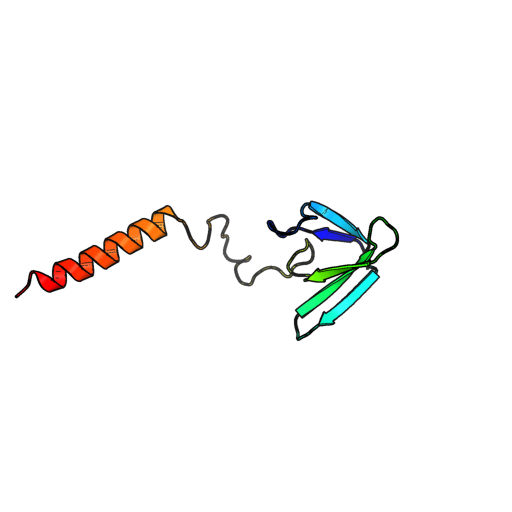 O O . LYS A 1 85 ? -26.111 11.167 33.760 1.00 79.38 85 LYS A O 1
ATOM 667 N N . LYS A 1 86 ? -24.144 11.466 32.720 1.00 63.62 86 LYS A N 1
ATOM 668 C CA . LYS A 1 86 ? -23.388 11.748 33.954 1.00 63.62 86 LYS A CA 1
ATOM 669 C C . LYS A 1 86 ? -23.674 13.140 34.529 1.00 63.62 86 LYS A C 1
ATOM 671 O O . LYS A 1 86 ? -23.589 13.299 35.739 1.00 63.62 86 LYS A O 1
ATOM 676 N N . THR A 1 87 ? -24.040 14.123 33.705 1.00 59.47 87 THR A N 1
ATOM 677 C CA . THR A 1 87 ? -24.284 15.509 34.150 1.00 59.47 87 THR A CA 1
ATOM 678 C C . THR A 1 87 ? -25.686 15.743 34.719 1.00 59.47 87 THR A C 1
ATOM 680 O O . THR A 1 87 ? -25.868 16.674 35.491 1.00 59.47 87 THR A O 1
ATOM 683 N N . LYS A 1 88 ? -26.672 14.893 34.397 1.00 56.78 88 LYS A N 1
ATOM 684 C CA . LYS A 1 88 ? -28.059 14.979 34.910 1.00 56.78 88 LYS A CA 1
ATOM 685 C C . LYS A 1 88 ? -28.308 14.226 36.228 1.00 56.78 88 LYS A C 1
ATOM 687 O O . LYS A 1 88 ? -29.457 14.054 36.620 1.00 56.78 88 LYS A O 1
ATOM 692 N N . LYS A 1 89 ? -27.259 13.712 36.874 1.00 53.50 89 LYS A N 1
ATOM 693 C CA . LYS A 1 89 ? -27.350 12.886 38.093 1.00 53.50 89 LYS A CA 1
ATOM 694 C C . LYS A 1 89 ? -26.830 13.610 39.349 1.00 53.50 89 LYS A C 1
ATOM 696 O O . LYS A 1 89 ? -26.298 12.951 40.240 1.00 53.50 89 LYS A O 1
ATOM 701 N N . GLY A 1 90 ? -26.961 14.938 39.380 1.00 44.72 90 GLY A N 1
ATOM 702 C CA . GLY A 1 90 ? -26.685 15.818 40.520 1.00 44.72 90 GLY A CA 1
ATOM 703 C C . GLY A 1 90 ? -27.898 16.674 40.836 1.00 44.72 90 GLY A C 1
ATOM 704 O O . GLY A 1 90 ? -28.591 17.049 39.863 1.00 44.72 90 GLY A O 1
#

Sequence (90 aa):
MGWATITHPFHPRGGQRFQILKARKVSGIQTLILRGTSGGTLTVSQEWTDRAKPSPYSSMNMDDPVFNTECLLALVELVENIRTKKTKKG

pLDDT: mean 86.73, std 13.64, range [44.72, 97.56]

Radius of gyration: 21.42 Å; chains: 1; bounding box: 44×30×62 Å

Foldseek 3Di:
DAKKAFCAPPDPRHRDIFGFPDWDDDPNFIKTWTQDDPRDIDIDGCCRIPNRDQDPCNVVVPPPPPDDPVVVVVVVVVVVVVVVVVVVPD

Secondary structure (DSSP, 8-state):
--EEEB--TT-TTTT-EEEEEEEEEETTEEEEEEE-SSS-EEEEEGGGBTTPPPPTTTTS---S-SS-HHHHHHHHHHHHHHHHHHHT--